Protein AF-G5S4W9-F1 (afdb_monomer_lite)

pLDDT: mean 71.32, std 11.93, range [49.12, 84.44]

Structure (mmCIF, N/CA/C/O backbone):
data_AF-G5S4W9-F1
#
_entry.id   AF-G5S4W9-F1
#
loop_
_atom_site.group_PDB
_atom_site.id
_atom_site.type_symbol
_atom_site.label_atom_id
_atom_site.label_alt_id
_atom_site.label_comp_id
_atom_site.label_asym_id
_atom_site.label_entity_id
_atom_site.label_seq_id
_atom_site.pdbx_PDB_ins_code
_atom_site.Cartn_x
_atom_site.Cartn_y
_atom_site.Cartn_z
_atom_site.occupancy
_atom_site.B_iso_or_equiv
_atom_site.auth_seq_id
_atom_site.auth_comp_id
_atom_site.auth_asym_id
_atom_site.auth_atom_id
_atom_site.pdbx_PDB_model_num
ATOM 1 N N . MET A 1 1 ? -8.379 0.341 -14.366 1.00 50.97 1 MET A N 1
ATOM 2 C CA . MET A 1 1 ? -7.230 -0.389 -14.943 1.00 50.97 1 MET A CA 1
ATOM 3 C C . MET A 1 1 ? -5.981 -0.439 -14.031 1.00 50.97 1 MET A C 1
ATOM 5 O O . MET A 1 1 ? -4.911 -0.728 -14.529 1.00 50.97 1 MET A O 1
ATOM 9 N N . ILE A 1 2 ? -6.088 -0.247 -12.701 1.00 50.56 2 ILE A N 1
ATOM 10 C CA . ILE A 1 2 ? -4.992 -0.500 -11.718 1.00 50.56 2 ILE A CA 1
ATOM 11 C C . ILE A 1 2 ? -5.401 -1.533 -10.649 1.00 50.56 2 ILE A C 1
ATOM 13 O O . ILE A 1 2 ? -4.563 -2.111 -9.964 1.00 50.56 2 ILE A O 1
ATOM 17 N N . ARG A 1 3 ? -6.705 -1.821 -10.535 1.00 49.12 3 ARG A N 1
ATOM 18 C CA . ARG A 1 3 ? -7.256 -2.719 -9.518 1.00 49.12 3 ARG A CA 1
ATOM 19 C C . ARG A 1 3 ? -6.703 -4.146 -9.621 1.00 49.12 3 ARG A C 1
ATOM 21 O O . ARG A 1 3 ? -6.495 -4.767 -8.589 1.00 49.12 3 ARG A O 1
ATOM 28 N N . ASP A 1 4 ? -6.429 -4.634 -10.828 1.00 52.06 4 ASP A N 1
ATOM 29 C CA . ASP A 1 4 ? -5.973 -6.013 -11.035 1.00 52.06 4 ASP A CA 1
ATOM 30 C C . ASP A 1 4 ? -4.486 -6.220 -10.716 1.00 52.06 4 ASP A C 1
ATOM 32 O O . ASP A 1 4 ? -4.109 -7.305 -10.290 1.00 52.06 4 ASP A O 1
ATOM 36 N N . LEU A 1 5 ? -3.646 -5.182 -10.818 1.00 50.91 5 LEU A N 1
ATOM 37 C CA . LEU A 1 5 ? -2.204 -5.306 -10.560 1.00 50.91 5 LEU A CA 1
ATOM 38 C C . LEU A 1 5 ? -1.869 -5.531 -9.083 1.00 50.91 5 LEU A C 1
ATOM 40 O O . LEU A 1 5 ? -0.869 -6.170 -8.782 1.00 50.91 5 LEU A O 1
ATOM 44 N N . ILE A 1 6 ? -2.706 -5.056 -8.157 1.00 53.38 6 ILE A N 1
ATOM 45 C CA . ILE A 1 6 ? -2.488 -5.309 -6.723 1.00 53.38 6 ILE A CA 1
ATOM 46 C C . ILE A 1 6 ? -3.204 -6.574 -6.253 1.00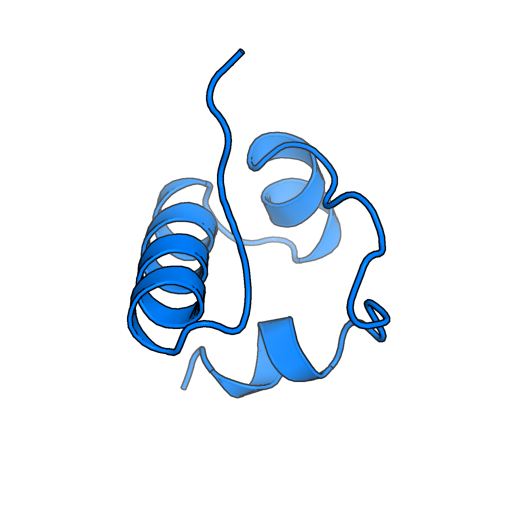 53.38 6 ILE A C 1
ATOM 48 O O . ILE A 1 6 ? -2.763 -7.201 -5.297 1.00 53.38 6 ILE A O 1
ATOM 52 N N . VAL A 1 7 ? -4.249 -7.005 -6.963 1.00 52.88 7 VAL A N 1
ATOM 53 C CA . VAL A 1 7 ? -4.899 -8.302 -6.716 1.00 52.88 7 VAL A CA 1
ATOM 54 C C . VAL A 1 7 ? -4.033 -9.470 -7.215 1.00 52.88 7 VAL A C 1
ATOM 56 O O . VAL A 1 7 ? -4.153 -10.576 -6.696 1.00 52.88 7 VAL A O 1
ATOM 59 N N . GLN A 1 8 ? -3.146 -9.248 -8.191 1.00 50.97 8 GLN A N 1
ATOM 60 C CA . GLN A 1 8 ? -2.273 -10.297 -8.736 1.00 50.97 8 GLN A CA 1
ATOM 61 C C . GLN A 1 8 ? -1.020 -10.586 -7.908 1.00 50.97 8 GLN A C 1
ATOM 63 O O . GLN A 1 8 ? -0.399 -11.630 -8.109 1.00 50.97 8 GLN A O 1
ATOM 68 N N . THR A 1 9 ? -0.657 -9.728 -6.955 1.00 53.34 9 THR A N 1
ATOM 69 C CA . THR A 1 9 ? 0.350 -10.107 -5.965 1.00 53.34 9 THR A CA 1
ATOM 70 C C . THR A 1 9 ? -0.368 -10.911 -4.883 1.00 53.34 9 THR A C 1
ATOM 72 O O . THR A 1 9 ? -1.296 -10.380 -4.272 1.00 53.34 9 THR A O 1
ATOM 75 N N . PRO A 1 10 ? -0.007 -12.185 -4.646 1.00 53.56 10 PRO A N 1
ATOM 76 C CA . PRO A 1 10 ? -0.751 -13.085 -3.772 1.00 53.56 10 PRO A CA 1
ATOM 77 C C . PRO A 1 10 ? -0.466 -12.763 -2.300 1.00 53.56 10 PRO A C 1
ATOM 79 O O . PRO A 1 10 ? 0.057 -13.596 -1.565 1.00 53.56 10 PRO A O 1
ATOM 82 N N . TYR A 1 11 ? -0.774 -11.544 -1.865 1.00 61.16 11 TYR A N 1
ATOM 83 C CA . TYR A 1 11 ? -0.738 -11.193 -0.457 1.00 61.16 11 TYR A CA 1
ATOM 84 C C . TYR A 1 11 ? -1.901 -11.893 0.224 1.00 61.16 11 TYR A C 1
ATOM 86 O O . TYR A 1 11 ? -3.068 -11.714 -0.145 1.00 61.16 11 TYR A O 1
ATOM 94 N N . ARG A 1 12 ? -1.586 -12.731 1.206 1.00 55.19 12 ARG A N 1
ATOM 95 C CA . ARG A 1 12 ? -2.627 -13.390 1.989 1.00 55.19 12 ARG A CA 1
ATOM 96 C C . ARG A 1 12 ? -3.249 -12.375 2.953 1.00 55.19 12 ARG A C 1
ATOM 98 O O . ARG A 1 12 ? -2.526 -11.534 3.492 1.00 55.19 12 ARG A O 1
ATOM 105 N N . PRO A 1 13 ? -4.565 -12.448 3.222 1.00 59.22 13 PRO A N 1
ATOM 106 C CA . PRO A 1 13 ? -5.171 -11.675 4.300 1.00 59.22 13 PRO A CA 1
ATOM 107 C C . PRO A 1 13 ? -4.398 -11.888 5.613 1.00 59.22 13 PRO A C 1
ATOM 109 O O . PRO A 1 13 ? -4.215 -13.026 6.042 1.00 59.22 13 PRO A O 1
ATOM 112 N N . GLY A 1 14 ? -3.913 -10.802 6.221 1.00 64.81 14 GLY A N 1
ATOM 113 C CA . GLY A 1 14 ? -3.102 -10.832 7.448 1.00 64.81 14 GLY A CA 1
ATOM 114 C C . GLY A 1 14 ? -1.581 -10.832 7.240 1.00 64.81 14 GLY A C 1
ATOM 115 O O . GLY A 1 14 ? -0.837 -10.739 8.215 1.00 64.81 14 GLY A O 1
ATOM 116 N N . GLU A 1 15 ? -1.098 -10.896 6.001 1.00 69.44 15 GLU A N 1
ATOM 117 C CA . GLU A 1 15 ? 0.322 -10.730 5.696 1.00 69.44 15 GLU A CA 1
ATOM 118 C C . GLU A 1 15 ? 0.724 -9.249 5.759 1.00 69.44 15 GLU A C 1
ATOM 120 O O . GLU A 1 15 ? -0.022 -8.354 5.352 1.00 69.44 15 GLU A O 1
ATOM 125 N N . ARG A 1 16 ? 1.914 -8.968 6.297 1.00 71.69 16 ARG A N 1
ATOM 126 C CA . ARG A 1 16 ? 2.399 -7.594 6.433 1.00 71.69 16 ARG A CA 1
ATOM 127 C C . ARG A 1 16 ? 2.814 -7.068 5.063 1.00 71.69 16 ARG A C 1
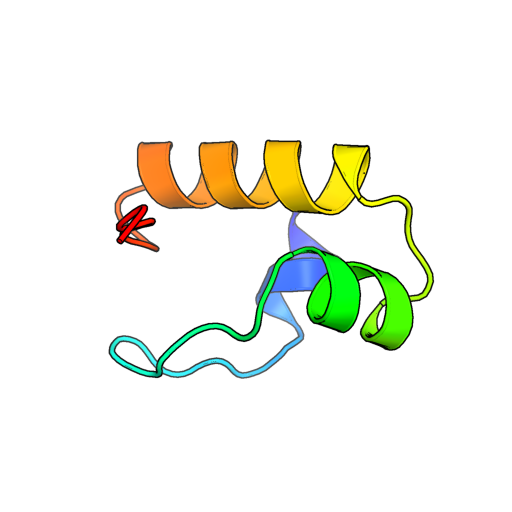ATOM 129 O O . ARG A 1 16 ? 3.752 -7.582 4.460 1.00 71.69 16 ARG A O 1
ATOM 136 N N . LEU A 1 17 ? 2.139 -6.021 4.596 1.00 73.56 17 LEU A N 1
ATOM 137 C CA . LEU A 1 17 ? 2.502 -5.376 3.340 1.00 73.56 17 LEU A CA 1
ATOM 138 C C . LEU A 1 17 ? 3.882 -4.710 3.451 1.00 73.56 17 LEU A C 1
ATOM 140 O O . LEU A 1 17 ? 4.164 -4.051 4.461 1.00 73.56 17 LEU A O 1
ATOM 144 N N . PRO A 1 18 ? 4.739 -4.857 2.426 1.00 77.88 18 PRO A N 1
ATOM 145 C CA . PRO A 1 18 ? 5.989 -4.122 2.364 1.00 77.88 18 PRO A CA 1
ATOM 146 C C . PRO A 1 18 ? 5.728 -2.611 2.212 1.00 77.88 18 PRO A C 1
ATOM 148 O O . PRO A 1 18 ? 4.617 -2.194 1.873 1.00 77.88 18 PRO A O 1
ATOM 151 N N . PRO A 1 19 ? 6.734 -1.758 2.461 1.00 80.81 19 PRO A N 1
ATOM 152 C CA . PRO A 1 19 ? 6.593 -0.312 2.327 1.00 80.81 19 PRO A CA 1
ATOM 153 C C . PRO A 1 19 ? 6.140 0.106 0.921 1.00 80.81 19 PRO A C 1
ATOM 155 O O . PRO A 1 19 ? 6.539 -0.505 -0.071 1.00 80.81 19 PRO A O 1
ATOM 158 N N . GLU A 1 20 ? 5.409 1.225 0.816 1.00 79.94 20 GLU A N 1
ATOM 159 C CA . GLU A 1 20 ? 4.916 1.773 -0.464 1.00 79.94 20 GLU A CA 1
ATOM 160 C C . GLU A 1 20 ? 6.014 1.873 -1.535 1.00 79.94 20 GLU A C 1
ATOM 162 O O . GLU A 1 20 ? 5.778 1.599 -2.709 1.00 79.94 20 GLU A O 1
ATOM 167 N N . ARG A 1 21 ? 7.236 2.245 -1.125 1.00 80.94 21 ARG A N 1
ATOM 168 C CA . ARG A 1 21 ? 8.404 2.348 -2.010 1.00 80.94 21 ARG A CA 1
ATOM 169 C C . ARG A 1 21 ? 8.786 1.006 -2.627 1.00 80.94 21 ARG A C 1
ATOM 171 O O . ARG A 1 21 ? 9.067 0.950 -3.816 1.00 80.94 21 ARG A O 1
ATOM 178 N N . GLU A 1 22 ? 8.803 -0.049 -1.826 1.00 83.06 22 GLU A N 1
ATOM 179 C CA . GLU A 1 22 ? 9.195 -1.378 -2.284 1.00 83.06 22 GLU A CA 1
ATOM 180 C C . GLU A 1 22 ? 8.115 -1.981 -3.188 1.00 83.06 22 GLU A C 1
ATOM 182 O O . GLU A 1 22 ? 8.427 -2.596 -4.203 1.00 83.06 22 GLU A O 1
ATOM 187 N N . ILE A 1 23 ? 6.839 -1.742 -2.874 1.00 80.19 23 ILE A N 1
ATOM 188 C CA . ILE A 1 23 ? 5.721 -2.123 -3.747 1.00 80.19 23 ILE A CA 1
ATOM 189 C C . ILE A 1 23 ? 5.822 -1.393 -5.093 1.00 80.19 23 ILE A C 1
ATOM 191 O O . ILE A 1 23 ? 5.650 -2.012 -6.140 1.00 80.19 23 ILE A O 1
ATOM 195 N N . ALA A 1 24 ? 6.138 -0.095 -5.072 1.00 83.06 24 ALA A N 1
ATOM 196 C CA . ALA A 1 24 ? 6.301 0.711 -6.279 1.00 83.06 24 ALA A CA 1
ATOM 197 C C . ALA A 1 24 ? 7.436 0.182 -7.167 1.00 83.06 24 ALA A C 1
ATOM 199 O O . ALA A 1 24 ? 7.258 0.052 -8.375 1.00 83.06 24 ALA A O 1
ATOM 200 N N . GLU A 1 25 ? 8.568 -0.190 -6.564 1.00 84.44 25 GLU A N 1
ATOM 201 C CA . GLU A 1 25 ? 9.709 -0.794 -7.263 1.00 84.44 25 GLU A CA 1
ATOM 202 C C . GLU A 1 25 ? 9.366 -2.178 -7.834 1.00 84.44 25 GLU A C 1
ATOM 204 O O . GLU A 1 25 ? 9.631 -2.438 -9.006 1.00 84.44 25 GLU A O 1
ATOM 209 N N . ARG A 1 26 ? 8.711 -3.048 -7.053 1.00 81.62 26 ARG A N 1
ATOM 210 C CA . ARG A 1 26 ? 8.317 -4.404 -7.486 1.00 81.62 26 ARG A CA 1
ATOM 211 C C . ARG A 1 26 ? 7.302 -4.396 -8.628 1.00 81.62 26 ARG A C 1
ATOM 213 O O . ARG A 1 26 ? 7.370 -5.244 -9.510 1.00 81.62 26 ARG A O 1
ATOM 220 N N . LEU A 1 27 ? 6.357 -3.458 -8.596 1.00 77.12 27 LEU A N 1
ATOM 221 C CA . LEU A 1 27 ? 5.321 -3.311 -9.621 1.00 77.12 27 LEU A CA 1
ATOM 222 C C . LEU A 1 27 ? 5.746 -2.368 -10.758 1.00 77.12 27 LEU A C 1
ATOM 224 O O . LEU A 1 27 ? 4.985 -2.188 -11.705 1.00 77.12 27 LEU A O 1
ATOM 228 N N . ASN A 1 28 ? 6.945 -1.778 -10.676 1.00 80.06 28 ASN A N 1
ATOM 229 C CA . ASN A 1 28 ? 7.470 -0.786 -11.616 1.00 80.06 28 ASN A CA 1
ATOM 230 C C . ASN A 1 28 ? 6.483 0.372 -11.884 1.00 80.06 28 ASN A C 1
ATOM 232 O O . ASN A 1 28 ? 6.283 0.810 -13.018 1.00 80.06 28 ASN A O 1
ATOM 236 N N . VAL A 1 29 ? 5.841 0.854 -10.817 1.00 81.69 29 VAL A N 1
ATOM 237 C CA . VAL A 1 29 ? 4.868 1.959 -10.824 1.00 81.69 29 VAL A CA 1
ATOM 238 C C . VAL A 1 29 ? 5.345 3.103 -9.932 1.00 81.69 29 VAL A C 1
ATOM 240 O O . VAL A 1 29 ? 6.310 2.988 -9.180 1.00 81.69 29 VAL A O 1
ATOM 243 N N . THR A 1 30 ? 4.656 4.242 -9.983 1.00 81.81 30 THR A N 1
ATOM 244 C CA . THR A 1 30 ? 4.974 5.374 -9.106 1.00 81.81 30 THR A CA 1
ATOM 245 C C . THR A 1 30 ? 4.430 5.158 -7.691 1.00 81.81 30 THR A C 1
ATOM 247 O O . THR A 1 30 ? 3.400 4.515 -7.485 1.00 81.81 30 THR A O 1
ATOM 250 N N . ARG A 1 31 ? 5.089 5.760 -6.688 1.00 82.00 31 ARG A N 1
ATOM 251 C CA . ARG A 1 31 ? 4.626 5.723 -5.284 1.00 82.00 31 ARG A CA 1
ATOM 252 C C . ARG A 1 31 ? 3.208 6.276 -5.123 1.00 82.00 31 ARG A C 1
ATOM 254 O O . ARG A 1 31 ? 2.446 5.775 -4.306 1.00 82.00 31 ARG A O 1
ATOM 261 N N . THR A 1 32 ? 2.846 7.278 -5.924 1.00 82.00 32 THR A N 1
ATOM 262 C CA . THR A 1 32 ? 1.499 7.860 -5.946 1.00 82.00 32 THR A CA 1
ATOM 263 C C . THR A 1 32 ? 0.447 6.818 -6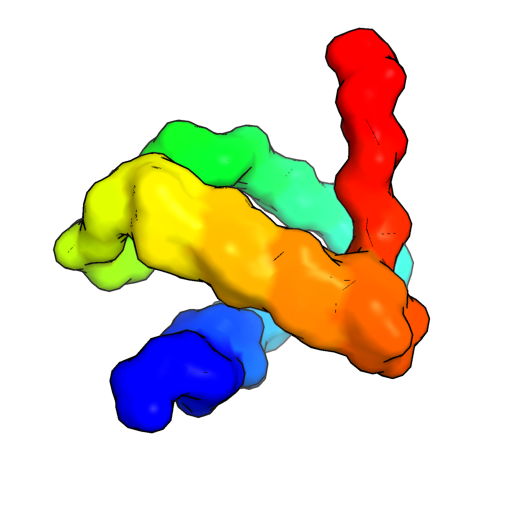.321 1.00 82.00 32 THR A C 1
ATOM 265 O O . THR A 1 32 ? -0.560 6.703 -5.631 1.00 82.00 32 THR A O 1
ATOM 268 N N . VAL A 1 33 ? 0.715 6.002 -7.347 1.00 81.06 33 VAL A N 1
ATOM 269 C CA . VAL A 1 33 ? -0.192 4.928 -7.788 1.00 81.06 33 VAL A CA 1
ATOM 270 C C . VAL A 1 33 ? -0.364 3.865 -6.704 1.00 81.06 33 VAL A C 1
ATOM 272 O O . VAL A 1 33 ? -1.485 3.440 -6.428 1.00 81.06 33 VAL A O 1
ATOM 275 N N . VAL A 1 34 ? 0.731 3.467 -6.048 1.00 82.25 34 VAL A N 1
ATOM 276 C CA . VAL A 1 34 ? 0.672 2.519 -4.924 1.00 82.25 34 VAL A CA 1
ATOM 277 C C . VAL A 1 34 ? -0.182 3.073 -3.793 1.00 82.25 34 VAL A C 1
ATOM 279 O O . VAL A 1 34 ? -1.037 2.366 -3.266 1.00 82.25 34 VAL A O 1
ATOM 282 N N . ARG A 1 35 ? 0.006 4.346 -3.446 1.00 81.25 35 ARG A N 1
ATOM 283 C CA . ARG A 1 35 ? -0.738 4.991 -2.369 1.00 81.25 35 ARG A CA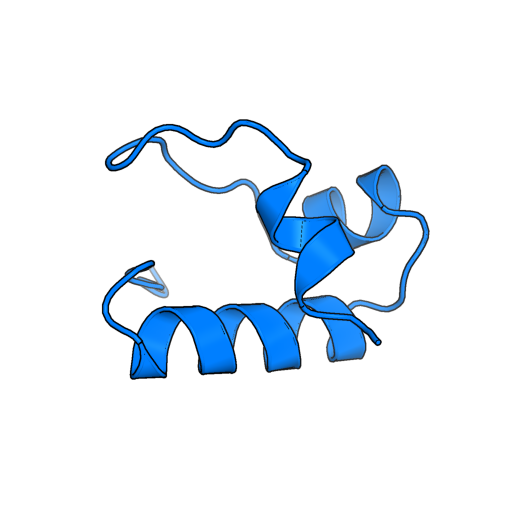 1
ATOM 284 C C . ARG A 1 35 ? -2.231 5.086 -2.661 1.00 81.25 35 ARG A C 1
ATOM 286 O O . ARG A 1 35 ? -3.024 4.745 -1.790 1.00 81.25 35 ARG A O 1
ATOM 293 N N . GLU A 1 36 ? -2.630 5.499 -3.861 1.00 84.19 36 GLU A N 1
ATOM 294 C CA . GLU A 1 36 ? -4.053 5.535 -4.234 1.00 84.19 36 GLU A CA 1
ATOM 295 C C . GLU A 1 36 ? -4.701 4.157 -4.150 1.00 84.19 36 GLU A C 1
ATOM 297 O O . GLU A 1 36 ? -5.839 4.010 -3.698 1.00 84.19 36 GLU A O 1
ATOM 302 N N . ALA A 1 37 ? -3.967 3.128 -4.551 1.00 79.69 37 ALA A N 1
ATOM 303 C CA . ALA A 1 37 ? -4.500 1.791 -4.520 1.00 79.69 37 ALA A CA 1
ATOM 304 C C . ALA A 1 37 ? -4.543 1.193 -3.108 1.00 79.69 37 ALA A C 1
ATOM 306 O O . ALA A 1 37 ? -5.517 0.518 -2.784 1.00 79.69 37 ALA A O 1
ATOM 307 N N . LEU A 1 38 ? -3.567 1.493 -2.246 1.00 78.44 38 LEU A N 1
ATOM 308 C CA . LEU A 1 38 ? -3.641 1.170 -0.818 1.00 78.44 38 LEU A CA 1
ATOM 309 C C . LEU A 1 38 ? -4.837 1.859 -0.154 1.00 78.44 38 LEU A C 1
ATOM 311 O O . LEU A 1 38 ? -5.578 1.195 0.560 1.00 78.44 38 LEU A O 1
ATOM 315 N N . ILE A 1 39 ? -5.091 3.134 -0.468 1.00 81.50 39 ILE A N 1
ATOM 316 C CA . ILE A 1 39 ? -6.279 3.862 0.008 1.00 81.50 39 ILE A CA 1
ATOM 317 C C . ILE A 1 39 ? -7.562 3.171 -0.472 1.00 81.50 39 ILE A C 1
ATOM 319 O O . ILE A 1 39 ? -8.477 2.944 0.314 1.00 81.50 39 ILE A O 1
ATOM 323 N N . MET A 1 40 ? -7.645 2.780 -1.748 1.00 79.81 40 MET A N 1
ATOM 324 C CA . MET A 1 40 ? -8.803 2.027 -2.247 1.00 79.81 40 MET A CA 1
ATOM 325 C C . MET A 1 40 ? -8.982 0.675 -1.550 1.00 79.81 40 MET A C 1
ATOM 327 O O . MET A 1 40 ? -10.117 0.225 -1.390 1.00 79.81 40 MET A O 1
ATOM 331 N N . LEU A 1 41 ? -7.892 -0.003 -1.194 1.00 78.06 41 LEU A N 1
ATOM 332 C CA . LEU A 1 41 ? -7.936 -1.283 -0.490 1.00 78.06 41 LEU A CA 1
ATOM 333 C C . LEU A 1 41 ? -8.349 -1.110 0.972 1.00 78.06 41 LEU A C 1
ATOM 335 O O . LEU A 1 41 ? -9.126 -1.919 1.470 1.00 78.06 41 LEU A O 1
ATOM 339 N N . GLU A 1 42 ? -7.913 -0.033 1.617 1.00 80.75 42 GLU A N 1
ATOM 340 C CA . GLU A 1 42 ? -8.331 0.359 2.963 1.00 80.75 42 GLU A CA 1
ATOM 341 C C . GLU A 1 42 ? -9.819 0.719 3.012 1.00 80.75 42 GLU A C 1
ATOM 343 O O . GLU A 1 42 ? -10.558 0.174 3.828 1.00 80.75 42 GLU A O 1
ATOM 348 N N . ILE A 1 43 ? -10.303 1.524 2.058 1.00 81.25 43 ILE A N 1
ATOM 349 C CA . ILE A 1 43 ? -11.735 1.848 1.916 1.00 81.25 43 ILE A CA 1
ATOM 350 C C . ILE A 1 43 ? -12.578 0.578 1.726 1.00 81.25 43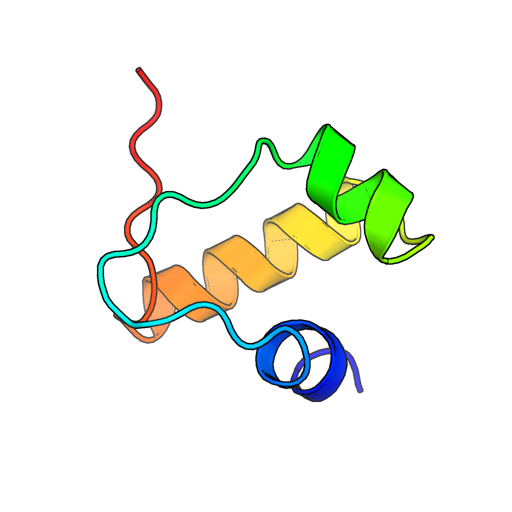 ILE A C 1
ATOM 352 O O . ILE A 1 43 ? -13.719 0.505 2.175 1.00 81.25 43 ILE A O 1
ATOM 356 N N . LYS A 1 44 ? -12.023 -0.440 1.059 1.00 79.50 44 LYS A N 1
ATOM 357 C CA . LYS A 1 44 ? -12.682 -1.740 0.860 1.00 79.50 44 LYS A CA 1
ATOM 358 C C . LYS A 1 44 ? -12.549 -2.685 2.058 1.00 79.50 44 LYS A C 1
ATOM 360 O O . LYS A 1 44 ? -13.073 -3.793 1.982 1.00 79.50 44 LYS A O 1
ATOM 365 N N . GLY A 1 45 ? -11.849 -2.286 3.121 1.00 77.62 45 GLY A N 1
ATOM 366 C CA . GLY A 1 45 ? -11.585 -3.119 4.297 1.00 77.62 45 GLY A CA 1
ATOM 367 C C . GLY A 1 45 ? -10.652 -4.303 4.021 1.00 77.62 45 GLY A C 1
ATOM 368 O O . GLY A 1 45 ? -10.662 -5.276 4.767 1.00 77.62 45 GLY A O 1
ATOM 369 N N . LEU A 1 46 ? -9.878 -4.255 2.931 1.00 75.44 46 LEU A N 1
ATOM 370 C CA . LEU A 1 46 ? -8.974 -5.335 2.518 1.00 75.44 46 LEU A CA 1
ATOM 371 C C . LEU A 1 46 ? -7.566 -5.185 3.112 1.00 75.44 46 LEU A C 1
ATOM 373 O O . LEU A 1 46 ? -6.821 -6.161 3.164 1.00 75.44 46 LEU A O 1
ATOM 377 N N . VAL A 1 47 ? -7.192 -3.974 3.530 1.00 74.75 47 VAL A N 1
ATOM 378 C CA . VAL A 1 47 ? -5.866 -3.633 4.061 1.00 74.75 47 VAL A CA 1
ATOM 379 C C . VAL A 1 47 ? -6.018 -2.626 5.203 1.00 74.75 47 VAL A C 1
ATOM 381 O O . VAL A 1 47 ? -6.770 -1.670 5.069 1.00 74.75 47 VAL A O 1
ATOM 384 N N . GLU A 1 48 ? -5.268 -2.794 6.296 1.00 71.00 48 GLU A N 1
ATOM 385 C CA . GLU A 1 48 ? -5.069 -1.748 7.313 1.00 71.00 48 GLU A CA 1
ATOM 386 C C . GLU A 1 48 ? -3.674 -1.132 7.154 1.00 71.00 48 GLU A C 1
ATOM 388 O O . GLU A 1 48 ? -2.659 -1.804 7.363 1.00 71.00 4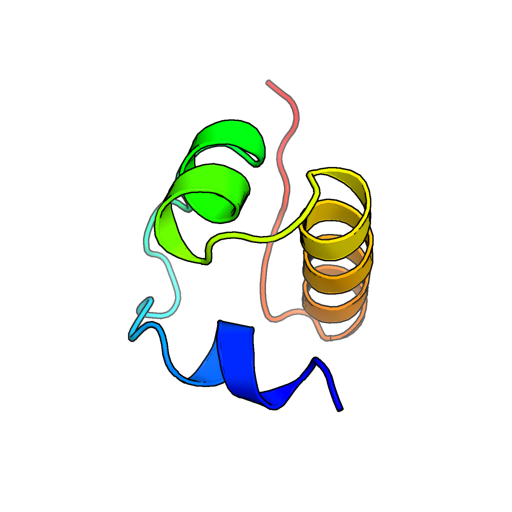8 GLU A O 1
ATOM 393 N N . VAL A 1 49 ? -3.603 0.160 6.827 1.00 68.81 49 VAL A N 1
ATOM 394 C CA . VAL A 1 49 ? -2.334 0.897 6.795 1.00 68.81 49 VAL A CA 1
ATOM 395 C C . VAL A 1 49 ? -2.099 1.534 8.164 1.00 68.81 49 VAL A C 1
ATOM 397 O O . VAL A 1 49 ? -2.564 2.634 8.449 1.00 68.81 49 VAL A O 1
ATOM 400 N N . ARG A 1 50 ? -1.332 0.870 9.033 1.00 67.75 50 ARG A N 1
ATOM 401 C CA . ARG A 1 50 ? -0.841 1.509 10.265 1.00 67.75 50 ARG A CA 1
ATOM 402 C C . ARG A 1 50 ? 0.450 2.262 9.976 1.00 67.75 50 ARG A C 1
ATOM 404 O O . ARG A 1 50 ? 1.495 1.652 9.762 1.00 67.75 50 ARG A O 1
ATOM 411 N N . ARG A 1 51 ? 0.377 3.595 10.000 1.00 57.50 51 ARG A N 1
ATOM 412 C CA . ARG A 1 51 ? 1.562 4.452 10.122 1.00 57.50 51 ARG A CA 1
ATOM 413 C C . ARG A 1 51 ? 2.060 4.363 11.561 1.00 57.50 51 ARG A C 1
ATOM 415 O O . ARG A 1 51 ? 1.508 5.019 12.439 1.00 57.50 51 ARG A O 1
ATOM 422 N N . GLY A 1 52 ? 3.020 3.471 11.780 1.00 58.56 52 GLY A N 1
ATOM 423 C CA . GLY A 1 52 ? 3.910 3.518 12.939 1.00 58.56 52 GLY A CA 1
ATOM 424 C C . GLY A 1 52 ? 5.068 4.465 12.682 1.00 58.56 52 GLY A C 1
ATOM 425 O O . GLY A 1 52 ? 5.432 4.618 11.492 1.00 58.56 52 GLY A O 1
#

Radius of gyration: 10.27 Å; chains: 1; bounding box: 22×21×28 Å

InterPro domains:
  IPR000524 Transcription regulator HTH, GntR [PF00392] (2-52)
  IPR000524 Transcription regulator HTH, GntR [PR00035] (17-31)
  IPR000524 Transcription regulator HTH, GntR [PR00035] (31-47)
  IPR000524 Transcription regulator HTH, GntR [PS50949] (1-52)
  IPR000524 Transcription regulator HTH, GntR [SM00345] (1-52)
  IPR000524 Transcription regulator HTH, GntR [cd07377] (2-52)
  IPR036388 Winged helix-like DNA-binding domain superfamily [G3DSA:1.10.10.10] (1-52)
  IPR036390 Winged helix DNA-binding domain superfamily [SSF46785] (2-52)

Organism: NCBI:txid913084

Sequence (52 aa):
MIRDLIVQTPYRPGERLPPEREIAERLNVTRTVVREALIMLEIKGLVEVRRG

Foldseek 3Di:
DLQVLVVPPPQDQPHDDDDLVVVCVVSVHDSVSSVVNQVVCVVVVRDDDDDD

Secondary structure (DSSP, 8-state):
--HHHHHSS-PPTTPPPPPHHHHHHHTT--HHHHHHHHHHHHHTTS------